Protein AF-W1WFR3-F1 (afdb_monomer)

Mean predicted aligned error: 11.89 Å

Secondary structure (DSSP, 8-state):
--TTSSS-HHHHHHHHHHHHHHHHHTHHHHHHHHHHHHHHHHHHHHHHHHHHHHHHHH-TTS-HHHHHHHHHHHHHHHHHHHHHHHSTTS----HHHHHHHHHHHHHHHHTHHHHHHHHHHHHHHHHTTSS--STTTHHHHHHHHSTT--HHHHHHHHHHHHHHHHHHHHH--

pLDDT: mean 76.84, std 12.78, range [39.81, 95.0]

Organism: NCBI:txid1403943

Solvent-accessible surface area (backbone atoms only — not comparable to full-atom values): 9449 Å² total; per-residue (Å²): 136,76,87,79,53,100,64,66,61,65,62,56,50,51,64,59,43,54,61,53,50,51,55,57,27,44,46,40,47,53,49,30,32,72,75,64,31,66,73,56,21,51,55,46,49,52,52,35,52,50,49,37,53,49,34,58,74,76,37,72,81,54,61,47,48,25,52,28,26,30,50,25,34,53,45,38,53,51,51,51,53,52,51,49,68,73,44,60,88,81,49,94,68,57,71,70,64,56,48,61,53,48,57,51,49,50,52,49,61,74,43,38,70,60,52,51,50,50,51,52,50,50,52,52,41,33,73,70,68,77,40,53,72,50,93,80,20,28,65,38,40,48,59,34,70,40,95,86,59,53,76,68,58,24,53,53,30,47,52,40,27,51,50,32,50,49,36,37,52,65,43,75,111

Foldseek 3Di:
DPVPDPDPPVVVVLVVLVVVLQVVLCVLLVVCCVPVNDPLSVVLVVVLVVQLVCCVPPPVLAQSSLVSLLSSLVSSVVCVVVVCVVCVVVDPPDPPVVVVVCVVVVVCVVCVVVVVVVVVVLVVCVVVVNDQHDSRRNVLQCVLPDPPDDPVSSVSSVVNSVVSVVSNVNSVD

Sequence (173 aa):
LLTALPVDVLGSLGELSSPVVSAFALFPLVAIFYQFGWKQSLVAAVVVLMTRVVVVRYFPHLNPESIEIFIGMVMLLGIAITHDLRHRDENDIDASGLSVFEERTSRIIKNLPYIAIVGALIAAVASMKIFAGSEVSIFTLEKAYSAGVTPEQSQTLINQAALAEFMRGLGFV

Structure (mmCIF, N/CA/C/O backbone):
data_AF-W1WFR3-F1
#
_entry.id   AF-W1WFR3-F1
#
loop_
_atom_site.group_PDB
_atom_site.id
_atom_site.type_symbol
_atom_site.label_atom_id
_atom_site.label_alt_id
_atom_site.label_comp_id
_atom_site.label_asym_id
_atom_site.label_entity_id
_atom_site.label_seq_id
_atom_site.pdbx_PDB_ins_code
_atom_site.Cartn_x
_atom_site.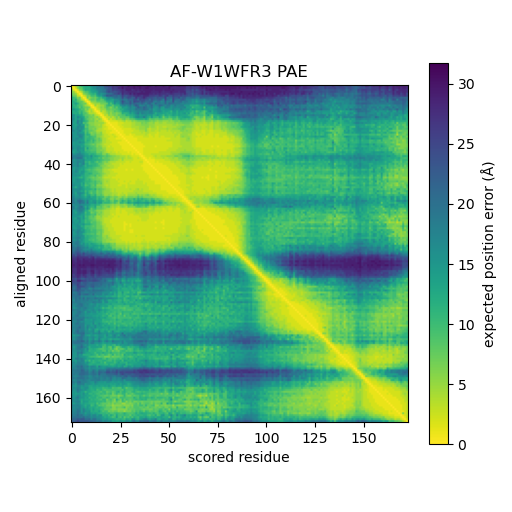Cartn_y
_atom_site.Cartn_z
_atom_site.occupancy
_atom_site.B_iso_or_equiv
_atom_site.auth_seq_id
_atom_site.auth_comp_id
_atom_site.auth_asym_id
_atom_site.auth_atom_id
_atom_site.pdbx_PDB_model_num
ATOM 1 N N . LEU A 1 1 ? -21.788 12.115 19.179 1.00 44.97 1 LEU A N 1
ATOM 2 C CA . LEU A 1 1 ? -22.328 13.488 19.354 1.00 44.97 1 LEU A CA 1
ATOM 3 C C . LEU A 1 1 ? -22.464 14.276 18.040 1.00 44.97 1 LEU A C 1
ATOM 5 O O . LEU A 1 1 ? -23.105 15.312 18.073 1.00 44.97 1 LEU A O 1
ATOM 9 N N . LEU A 1 2 ? -21.954 13.790 16.892 1.00 39.81 2 LEU A N 1
ATOM 10 C CA . LEU A 1 2 ? -22.096 14.460 15.581 1.00 39.81 2 LEU A CA 1
ATOM 11 C C . LEU A 1 2 ? -23.092 13.788 14.611 1.00 39.81 2 LEU A C 1
ATOM 13 O O . LEU A 1 2 ? -23.371 14.335 13.556 1.00 39.81 2 LEU A O 1
ATOM 17 N N . THR A 1 3 ? -23.693 12.658 14.987 1.00 49.56 3 THR A N 1
ATOM 18 C CA . THR A 1 3 ? -24.740 11.948 14.223 1.00 49.56 3 THR A CA 1
ATOM 19 C C . THR A 1 3 ? -26.149 12.541 14.385 1.00 49.56 3 THR A C 1
ATOM 21 O O . THR A 1 3 ? -27.110 11.995 13.862 1.00 49.56 3 THR A O 1
ATOM 24 N N . ALA A 1 4 ? -26.295 13.638 15.138 1.00 53.25 4 ALA A N 1
ATOM 25 C CA . ALA A 1 4 ? -27.586 14.264 15.447 1.00 53.25 4 ALA A CA 1
ATOM 26 C C . ALA A 1 4 ? -27.902 15.502 14.582 1.00 53.25 4 ALA A C 1
ATOM 28 O O . ALA A 1 4 ? -28.876 16.203 14.849 1.00 53.25 4 ALA A O 1
ATOM 29 N N . LEU A 1 5 ? -27.078 15.803 13.572 1.00 54.59 5 LEU A N 1
ATOM 30 C CA . LEU A 1 5 ? -27.358 16.884 12.627 1.00 54.59 5 LEU A CA 1
ATOM 31 C C . LEU A 1 5 ? -28.317 16.387 11.525 1.00 54.59 5 LEU A C 1
ATOM 33 O O . LEU A 1 5 ? -28.121 15.290 11.013 1.00 54.59 5 LEU A O 1
ATOM 37 N N . PRO A 1 6 ? -29.330 17.184 11.126 1.00 60.50 6 PRO A N 1
ATOM 38 C CA . PRO A 1 6 ? -30.368 16.791 10.161 1.00 60.50 6 PRO A CA 1
ATOM 39 C C . PRO A 1 6 ? -29.861 16.574 8.722 1.00 60.50 6 PRO A C 1
ATOM 41 O O . PRO A 1 6 ? -30.640 16.199 7.850 1.00 60.50 6 PRO A O 1
ATOM 44 N N . VAL A 1 7 ? -28.571 16.808 8.468 1.00 58.69 7 VAL A N 1
ATOM 45 C CA . VAL A 1 7 ? -27.881 16.510 7.211 1.00 58.69 7 VAL A CA 1
ATOM 46 C C . VAL A 1 7 ? -26.712 15.588 7.544 1.00 58.69 7 VAL A C 1
ATOM 48 O O . VAL A 1 7 ? -25.809 15.977 8.286 1.00 58.69 7 VAL A O 1
ATOM 51 N N . ASP A 1 8 ? -26.735 14.371 7.000 1.00 59.38 8 ASP A N 1
ATOM 52 C CA . ASP A 1 8 ? -25.695 13.359 7.192 1.00 59.38 8 ASP A CA 1
ATOM 53 C C . ASP A 1 8 ? -24.475 13.648 6.301 1.00 59.38 8 ASP A C 1
ATOM 55 O O . ASP A 1 8 ? -24.250 13.057 5.240 1.00 59.38 8 ASP A O 1
ATOM 59 N N . VAL A 1 9 ? -23.696 14.645 6.720 1.00 62.97 9 VAL A N 1
ATOM 60 C CA . VAL A 1 9 ? -22.455 15.039 6.040 1.00 62.97 9 VAL A CA 1
ATOM 61 C C . VAL A 1 9 ? -21.396 13.937 6.169 1.00 62.97 9 VAL A C 1
ATOM 63 O O . VAL A 1 9 ? -20.559 13.793 5.284 1.00 62.97 9 VAL A O 1
ATOM 66 N N . LEU A 1 10 ? -21.444 13.130 7.236 1.00 59.38 10 LEU A N 1
ATOM 67 C CA . LEU A 1 10 ? -20.472 12.066 7.501 1.00 59.38 10 LEU A CA 1
ATOM 68 C C . LEU A 1 10 ? -20.690 10.851 6.591 1.00 59.38 10 LEU A C 1
ATOM 70 O O . LEU A 1 10 ? -19.719 10.376 6.006 1.00 59.38 10 LEU A O 1
ATOM 74 N N . GLY A 1 11 ? -21.936 10.412 6.384 1.00 64.06 11 GLY A N 1
ATOM 75 C CA . GLY A 1 11 ? -22.258 9.363 5.410 1.00 64.06 11 GLY A CA 1
ATOM 76 C C . GLY A 1 11 ? -21.899 9.771 3.976 1.00 64.06 11 GLY A C 1
ATOM 77 O O . GLY A 1 11 ? -21.245 9.020 3.255 1.00 64.06 11 GLY A O 1
ATOM 78 N N . SER A 1 12 ? -22.218 11.015 3.603 1.00 65.25 12 SER A N 1
ATOM 79 C CA . SER A 1 12 ? -21.903 11.578 2.278 1.00 65.25 12 SER A CA 1
ATOM 80 C C . SER A 1 12 ? -20.389 11.712 2.032 1.00 65.25 12 SER A C 1
ATOM 82 O O . SER A 1 12 ? -19.899 11.435 0.939 1.00 65.25 12 SER A O 1
ATOM 84 N N . LEU A 1 13 ? -19.616 12.111 3.051 1.00 61.31 13 LEU A N 1
ATOM 85 C CA . LEU A 1 13 ? -18.147 12.133 2.994 1.00 61.31 13 LEU A CA 1
ATOM 86 C C . LEU A 1 13 ? -17.550 10.718 2.959 1.00 61.31 13 LEU A C 1
ATOM 88 O O . LEU A 1 13 ? -16.529 10.504 2.305 1.00 61.31 13 LEU A O 1
ATOM 92 N N . GLY A 1 14 ? -18.193 9.754 3.620 1.00 61.28 14 GLY A N 1
ATOM 93 C CA . GLY A 1 14 ? -17.816 8.346 3.562 1.00 61.28 14 GLY A CA 1
ATOM 94 C C . GLY A 1 14 ? -17.921 7.770 2.153 1.00 61.28 14 GLY A C 1
ATOM 95 O O . GLY A 1 14 ? -16.966 7.164 1.669 1.00 61.28 14 GLY A O 1
ATOM 96 N N . GLU A 1 15 ? -19.011 8.044 1.439 1.00 67.31 15 GLU A N 1
ATOM 97 C CA . GLU A 1 15 ? -19.168 7.615 0.042 1.00 67.31 15 GLU A CA 1
ATOM 98 C C . GLU A 1 15 ? -18.152 8.277 -0.901 1.00 67.31 15 GLU A C 1
ATOM 100 O O . GLU A 1 15 ? -17.619 7.616 -1.794 1.00 67.31 15 GLU A O 1
ATOM 105 N N . LEU A 1 16 ? -17.812 9.551 -0.677 1.00 66.69 16 LEU A N 1
ATOM 106 C CA . LEU A 1 16 ? -16.799 10.258 -1.473 1.00 66.69 16 LEU A CA 1
ATOM 107 C C . LEU A 1 16 ? -15.369 9.762 -1.228 1.00 66.69 16 LEU A C 1
ATOM 109 O O . LEU A 1 16 ? -14.516 9.890 -2.106 1.00 66.69 16 LEU A O 1
ATOM 113 N N . SER A 1 17 ? -15.085 9.195 -0.060 1.00 61.28 17 SER A N 1
ATOM 114 C CA . SER A 1 17 ? -13.747 8.700 0.267 1.00 61.28 17 SER A CA 1
ATOM 115 C C . SER A 1 17 ? -13.372 7.420 -0.495 1.00 61.28 17 SER A C 1
ATOM 117 O O . SER A 1 17 ? -1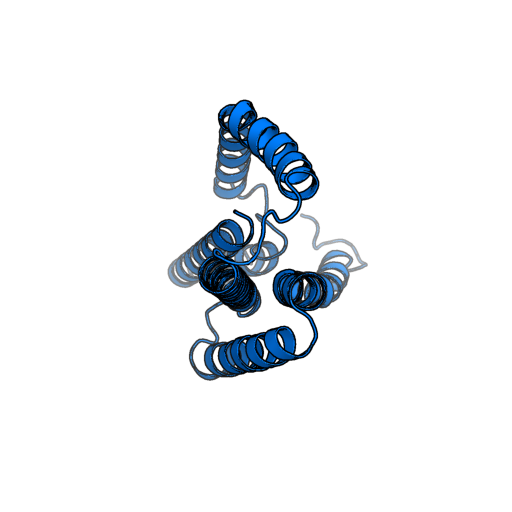2.208 7.235 -0.844 1.00 61.28 17 SER A O 1
ATOM 119 N N . SER A 1 18 ? -14.341 6.552 -0.810 1.00 73.06 18 SER A N 1
ATOM 120 C CA . SER A 1 18 ? -14.082 5.244 -1.429 1.00 73.06 18 SER A CA 1
ATOM 121 C C . SER A 1 18 ? -13.438 5.357 -2.826 1.00 73.06 18 SER A C 1
ATOM 123 O O . SER A 1 18 ? -12.439 4.668 -3.079 1.00 73.06 18 SER A O 1
ATOM 125 N N . PRO A 1 19 ? -13.889 6.273 -3.713 1.00 79.00 19 PRO A N 1
ATOM 126 C CA . PRO A 1 19 ? -13.184 6.586 -4.955 1.00 79.00 19 PRO A CA 1
ATOM 127 C C . PRO A 1 19 ? -11.765 7.119 -4.737 1.00 79.00 19 PRO A C 1
ATOM 129 O O . PRO A 1 19 ? -10.856 6.756 -5.483 1.00 79.00 19 PRO A O 1
ATOM 132 N N . VAL A 1 20 ? -11.558 7.961 -3.720 1.00 79.19 20 VAL A N 1
ATOM 133 C CA . VAL A 1 20 ? -10.250 8.571 -3.430 1.00 79.19 20 VAL A CA 1
ATOM 134 C C . VAL A 1 20 ? -9.247 7.510 -2.974 1.00 79.19 20 VAL A C 1
ATOM 136 O O . VAL A 1 20 ? -8.136 7.454 -3.500 1.00 79.19 20 VAL A O 1
ATOM 139 N N . VAL A 1 21 ? -9.647 6.618 -2.064 1.00 75.81 21 VAL A N 1
ATOM 140 C CA . VAL A 1 21 ? -8.803 5.510 -1.584 1.00 75.81 21 VAL A CA 1
ATOM 141 C C . VAL A 1 21 ? -8.492 4.527 -2.719 1.00 75.81 21 VAL A C 1
ATOM 143 O O . VAL A 1 21 ? -7.353 4.089 -2.869 1.00 75.81 21 VAL A O 1
ATOM 146 N N . SER A 1 22 ? -9.470 4.244 -3.583 1.00 80.25 22 SER A N 1
ATOM 147 C CA . SER A 1 22 ? -9.256 3.406 -4.770 1.00 80.25 22 SER A CA 1
ATOM 148 C C . SER A 1 22 ? -8.279 4.040 -5.765 1.00 80.25 22 SER A C 1
ATOM 150 O O . SER A 1 22 ? -7.424 3.351 -6.316 1.00 80.25 22 SER A O 1
ATOM 152 N N . ALA A 1 23 ? -8.368 5.354 -5.994 1.00 81.75 23 ALA A N 1
ATOM 153 C CA . ALA A 1 23 ? -7.434 6.071 -6.861 1.00 81.75 23 ALA A CA 1
ATOM 154 C C . ALA A 1 23 ? -6.007 6.047 -6.297 1.00 81.75 23 ALA A C 1
ATOM 156 O O . ALA A 1 23 ? -5.043 5.878 -7.045 1.00 81.75 23 ALA A O 1
ATOM 157 N N . PHE A 1 24 ? -5.873 6.158 -4.976 1.00 82.69 24 PHE A N 1
ATOM 158 C CA . PHE A 1 24 ? -4.591 6.051 -4.292 1.00 82.69 24 PHE A CA 1
ATOM 159 C C . PHE A 1 24 ? -3.965 4.659 -4.447 1.00 82.69 24 PHE A C 1
ATOM 161 O O . PHE A 1 24 ? -2.760 4.551 -4.670 1.00 82.69 24 PHE A O 1
ATOM 168 N N . ALA A 1 25 ? -4.779 3.599 -4.444 1.00 85.25 25 ALA A N 1
ATOM 169 C CA . ALA A 1 25 ? -4.300 2.237 -4.669 1.00 85.25 25 ALA A CA 1
ATOM 170 C C . ALA A 1 25 ? -3.685 1.997 -6.057 1.00 85.25 25 ALA A C 1
ATOM 172 O O . ALA A 1 25 ? -2.827 1.131 -6.223 1.00 85.25 25 ALA A O 1
ATOM 173 N N . LEU A 1 26 ? -4.054 2.815 -7.044 1.00 87.19 26 LEU A N 1
ATOM 174 C CA . LEU A 1 26 ? -3.507 2.762 -8.400 1.00 87.19 26 LEU A CA 1
ATOM 175 C C . LEU A 1 26 ? -2.197 3.550 -8.558 1.00 87.19 26 LEU A C 1
ATOM 177 O O . LEU A 1 26 ? -1.573 3.483 -9.618 1.00 87.19 26 LEU A O 1
ATOM 181 N N . PHE A 1 27 ? -1.750 4.284 -7.536 1.00 89.06 27 PHE A N 1
ATOM 182 C CA . PHE A 1 27 ? -0.560 5.132 -7.625 1.00 89.06 27 PHE A CA 1
ATOM 183 C C . PHE A 1 27 ? 0.715 4.380 -8.063 1.00 89.06 27 PHE A C 1
ATOM 185 O O . PHE A 1 27 ? 1.382 4.855 -8.989 1.00 89.06 27 PHE A O 1
ATOM 192 N N . PRO A 1 28 ? 1.039 3.183 -7.524 1.00 88.62 28 PRO A N 1
ATOM 193 C CA . PRO A 1 28 ? 2.214 2.428 -7.969 1.00 88.62 28 PRO A CA 1
ATOM 194 C C . PRO A 1 28 ? 2.134 2.032 -9.449 1.00 88.62 28 PRO A C 1
ATOM 196 O O . PRO A 1 28 ? 3.132 2.015 -10.163 1.00 88.62 28 PRO A O 1
ATOM 199 N N . LEU A 1 29 ? 0.925 1.769 -9.940 1.00 90.12 29 LEU A N 1
ATOM 200 C CA . LEU A 1 29 ? 0.654 1.416 -11.330 1.00 90.12 29 LEU A CA 1
ATOM 201 C C . LEU A 1 29 ? 0.933 2.574 -12.293 1.00 90.12 29 LEU A C 1
ATOM 203 O O . LEU A 1 29 ? 1.539 2.373 -13.350 1.00 90.12 29 LEU A O 1
ATOM 207 N N . VAL A 1 30 ? 0.536 3.786 -11.899 1.00 89.88 30 VAL A N 1
ATOM 208 C CA . VAL A 1 30 ? 0.844 5.024 -12.628 1.00 89.88 30 VAL A CA 1
ATOM 209 C C . VAL A 1 30 ? 2.349 5.289 -12.621 1.00 89.88 30 VAL A C 1
ATOM 211 O O . VAL A 1 30 ? 2.913 5.642 -13.656 1.00 89.88 30 VAL A O 1
ATOM 214 N N . ALA A 1 31 ? 3.021 5.063 -11.490 1.00 88.88 31 ALA A N 1
ATOM 215 C CA . ALA A 1 31 ? 4.470 5.207 -11.398 1.00 88.88 31 ALA A CA 1
ATOM 216 C C . ALA A 1 31 ? 5.205 4.223 -12.326 1.00 88.88 31 ALA A C 1
ATOM 218 O O . ALA A 1 31 ? 6.082 4.648 -13.076 1.00 88.88 31 ALA A O 1
ATOM 219 N N . ILE A 1 32 ? 4.798 2.947 -12.372 1.00 89.69 32 ILE A N 1
ATOM 220 C CA . ILE A 1 32 ? 5.367 1.956 -13.304 1.00 89.69 32 ILE A CA 1
ATOM 221 C C . ILE A 1 32 ? 5.138 2.377 -14.758 1.00 89.69 32 ILE A C 1
ATOM 223 O O . ILE A 1 32 ? 6.043 2.260 -15.584 1.00 89.69 32 ILE A O 1
ATOM 227 N N . PHE A 1 33 ? 3.942 2.878 -15.079 1.00 90.38 33 PHE A N 1
ATOM 228 C CA . PHE A 1 33 ? 3.626 3.372 -16.418 1.00 90.38 33 PHE A CA 1
ATOM 229 C C . PHE A 1 33 ? 4.552 4.512 -16.844 1.00 90.38 33 PHE A C 1
ATOM 231 O O . PHE A 1 33 ? 5.077 4.489 -17.956 1.00 90.38 33 PHE A O 1
ATOM 238 N N . TYR A 1 34 ? 4.778 5.474 -15.949 1.00 86.19 34 TYR A N 1
ATOM 239 C CA . TYR A 1 34 ? 5.625 6.627 -16.221 1.00 86.19 34 TYR A CA 1
ATOM 240 C C . TYR A 1 34 ? 7.117 6.264 -16.295 1.00 86.19 34 TYR A C 1
ATOM 242 O O . TYR A 1 34 ? 7.823 6.777 -17.156 1.00 86.19 34 TYR A O 1
ATOM 250 N N . GLN A 1 35 ? 7.598 5.371 -15.422 1.00 84.38 35 GLN A N 1
ATOM 251 C CA . GLN A 1 35 ? 9.024 5.036 -15.303 1.00 84.38 35 GLN A CA 1
ATOM 252 C C . GLN A 1 35 ? 9.494 3.961 -16.294 1.00 84.38 35 GLN A C 1
ATOM 254 O O . GLN A 1 35 ? 10.603 4.050 -16.810 1.00 84.38 35 GLN A O 1
ATOM 259 N N . PHE A 1 36 ? 8.668 2.948 -16.574 1.00 84.94 36 PHE A N 1
ATOM 260 C CA . PHE A 1 36 ? 9.067 1.757 -17.346 1.00 84.94 36 PHE A CA 1
ATOM 261 C C . PHE A 1 36 ? 8.203 1.518 -18.595 1.00 84.94 36 PHE A C 1
ATOM 263 O O . PHE A 1 36 ? 8.417 0.557 -19.343 1.00 84.94 36 PHE A O 1
ATOM 270 N N . GLY A 1 37 ? 7.219 2.387 -18.840 1.00 87.56 37 GLY A N 1
ATOM 271 C CA . GLY A 1 37 ? 6.362 2.363 -20.019 1.00 87.56 37 GLY A CA 1
ATOM 272 C C . GLY A 1 37 ? 5.216 1.345 -19.973 1.00 87.56 37 GLY A C 1
ATOM 273 O O . GLY A 1 37 ? 5.004 0.593 -19.018 1.00 87.56 37 GLY A O 1
ATOM 274 N N . TRP A 1 38 ? 4.452 1.307 -21.070 1.00 88.75 38 TRP A N 1
ATOM 275 C CA . TRP A 1 38 ? 3.182 0.572 -21.170 1.00 88.75 38 TRP A CA 1
ATOM 276 C C . TRP A 1 38 ? 3.304 -0.946 -20.963 1.00 88.75 38 TRP A C 1
ATOM 278 O O . TRP A 1 38 ? 2.429 -1.552 -20.353 1.00 88.75 38 TRP A O 1
ATOM 288 N N . LYS A 1 39 ? 4.377 -1.586 -21.450 1.00 90.44 39 LYS A N 1
ATOM 289 C CA . LYS A 1 39 ? 4.507 -3.057 -21.400 1.00 90.44 39 LYS A CA 1
ATOM 290 C C . LYS A 1 39 ? 4.607 -3.579 -19.964 1.00 90.44 39 LYS A C 1
ATOM 292 O O . LYS A 1 39 ? 3.898 -4.515 -19.608 1.00 90.44 39 LYS A O 1
ATOM 297 N N . GLN A 1 40 ? 5.469 -2.962 -19.156 1.00 88.69 40 GLN A N 1
ATOM 298 C CA . GLN A 1 40 ? 5.669 -3.336 -17.753 1.00 88.69 40 GLN A CA 1
ATOM 299 C C . GLN A 1 40 ? 4.450 -2.963 -16.905 1.00 88.69 40 GLN A C 1
ATOM 301 O O . GLN A 1 40 ? 4.001 -3.753 -16.076 1.00 88.69 40 GLN A O 1
ATOM 306 N N . SER A 1 41 ? 3.854 -1.799 -17.180 1.00 90.00 41 SER A N 1
ATOM 307 C CA . SER A 1 41 ? 2.622 -1.365 -16.520 1.00 90.00 41 SER A CA 1
ATOM 308 C C . SER A 1 41 ? 1.450 -2.306 -16.788 1.00 90.00 41 SER A C 1
ATOM 310 O O . SER A 1 41 ? 0.735 -2.643 -15.854 1.00 90.00 41 SER A O 1
ATOM 312 N N . LEU A 1 42 ? 1.286 -2.813 -18.014 1.00 94.44 42 LEU A N 1
ATOM 313 C CA . LEU A 1 42 ? 0.218 -3.764 -18.331 1.00 94.44 42 LEU A CA 1
ATOM 314 C C . LEU A 1 42 ? 0.356 -5.067 -17.533 1.00 94.44 42 LEU A C 1
ATOM 316 O O . LEU A 1 42 ? -0.633 -5.573 -17.009 1.00 94.44 42 LEU A O 1
ATOM 320 N N . VAL A 1 43 ? 1.577 -5.596 -17.404 1.00 93.44 43 VAL A N 1
ATOM 321 C CA . VAL A 1 43 ? 1.837 -6.794 -16.589 1.00 93.44 43 VAL A CA 1
ATOM 322 C C . VAL A 1 43 ? 1.528 -6.515 -15.120 1.00 93.44 43 VAL A C 1
ATOM 324 O O . VAL A 1 43 ? 0.799 -7.285 -14.495 1.00 93.44 43 VAL A O 1
ATOM 327 N N . ALA A 1 44 ? 2.013 -5.394 -14.581 1.00 93.38 44 ALA A N 1
ATOM 328 C CA . ALA A 1 44 ? 1.701 -4.978 -13.218 1.00 93.38 44 ALA A CA 1
ATOM 329 C C . ALA A 1 44 ? 0.191 -4.794 -13.004 1.00 93.38 44 ALA A C 1
ATOM 331 O O . ALA A 1 44 ? -0.334 -5.228 -11.985 1.00 93.38 44 ALA A O 1
ATOM 332 N N . ALA A 1 45 ? -0.523 -4.237 -13.984 1.00 93.25 45 ALA A N 1
ATOM 333 C CA . ALA A 1 45 ? -1.960 -3.996 -13.912 1.00 93.25 45 ALA A CA 1
ATOM 334 C C . ALA A 1 45 ? -2.726 -5.309 -13.826 1.00 93.25 45 ALA A C 1
ATOM 336 O O . ALA A 1 45 ? -3.594 -5.461 -12.974 1.00 93.25 45 ALA A O 1
ATOM 337 N N . VAL A 1 46 ? -2.368 -6.281 -14.667 1.00 95.00 46 VAL A N 1
ATOM 338 C CA . VAL A 1 46 ? -2.972 -7.615 -14.630 1.00 95.00 46 VAL A CA 1
ATOM 339 C C . VAL A 1 46 ? -2.724 -8.276 -13.278 1.00 95.00 46 VAL A C 1
ATOM 341 O O . VAL A 1 46 ? -3.665 -8.799 -12.691 1.00 95.00 46 VAL A O 1
ATOM 344 N N . VAL A 1 47 ? -1.498 -8.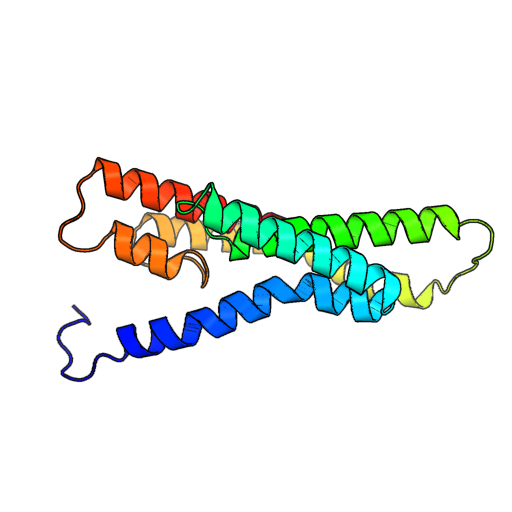224 -12.750 1.00 94.75 47 VAL A N 1
ATOM 345 C CA . VAL A 1 47 ? -1.179 -8.818 -11.442 1.00 94.75 47 VAL A CA 1
ATOM 346 C C . VAL A 1 47 ? -1.976 -8.148 -10.321 1.00 94.75 47 VAL A C 1
ATOM 348 O O . VAL A 1 47 ? -2.654 -8.844 -9.571 1.00 94.75 47 VAL A O 1
ATOM 351 N N . VAL A 1 48 ? -1.965 -6.815 -10.240 1.00 93.00 48 VAL A N 1
ATOM 352 C CA . VAL A 1 48 ? -2.683 -6.050 -9.205 1.00 93.00 48 VAL A CA 1
ATOM 353 C C . VAL A 1 48 ? -4.195 -6.289 -9.281 1.00 93.00 48 VAL A C 1
ATOM 355 O O . VAL A 1 48 ? -4.827 -6.555 -8.260 1.00 93.00 48 VAL A O 1
ATOM 358 N N . LEU A 1 49 ? -4.784 -6.279 -10.481 1.00 92.19 49 LEU A N 1
ATOM 359 C CA . LEU A 1 49 ? -6.214 -6.548 -10.665 1.00 92.19 49 LEU A CA 1
ATOM 360 C C . LEU A 1 49 ? -6.578 -7.998 -10.325 1.00 92.19 49 LEU A C 1
ATOM 362 O O . LEU A 1 49 ? -7.617 -8.242 -9.713 1.00 92.19 49 LEU A O 1
ATOM 366 N N . MET A 1 50 ? -5.730 -8.968 -10.670 1.00 92.94 50 MET A N 1
ATOM 367 C CA . MET A 1 50 ? -5.948 -10.367 -10.291 1.00 92.94 50 MET A CA 1
ATOM 368 C C . MET A 1 50 ? -5.860 -10.548 -8.776 1.00 92.94 50 MET A C 1
ATOM 370 O O . MET A 1 50 ? -6.711 -11.223 -8.195 1.00 92.94 50 MET A O 1
ATOM 374 N N . THR A 1 51 ? -4.902 -9.895 -8.115 1.00 90.75 51 THR A N 1
ATOM 375 C CA . THR A 1 51 ? -4.834 -9.852 -6.651 1.00 90.75 51 THR A CA 1
ATOM 376 C C . THR A 1 51 ? -6.114 -9.270 -6.065 1.00 90.75 51 THR A C 1
ATOM 378 O O . THR A 1 51 ? -6.683 -9.889 -5.168 1.00 90.75 51 THR A O 1
ATOM 381 N N . ARG A 1 52 ? -6.620 -8.144 -6.588 1.00 89.62 52 ARG A N 1
ATOM 382 C CA . ARG A 1 52 ? -7.890 -7.551 -6.140 1.00 89.62 52 ARG A CA 1
ATOM 383 C C . ARG A 1 52 ? -9.036 -8.554 -6.210 1.00 89.62 52 ARG A C 1
ATOM 385 O O . ARG A 1 52 ? -9.754 -8.734 -5.230 1.00 89.62 52 ARG A O 1
ATOM 392 N N . VAL A 1 53 ? -9.192 -9.237 -7.346 1.00 90.19 53 VAL A N 1
ATOM 393 C CA . VAL A 1 53 ? -10.252 -10.240 -7.534 1.00 90.19 53 VAL A CA 1
ATOM 394 C C . VAL A 1 53 ? -10.122 -11.372 -6.513 1.00 90.19 53 VAL A C 1
ATOM 396 O O . VAL A 1 53 ? -11.118 -11.759 -5.904 1.00 90.19 53 VAL A O 1
ATOM 399 N N . VAL A 1 54 ? -8.908 -11.879 -6.279 1.00 90.31 54 VAL A N 1
ATOM 400 C CA . VAL A 1 54 ? -8.658 -12.945 -5.297 1.00 90.31 54 VAL A CA 1
ATOM 401 C C . VAL A 1 54 ? -8.975 -12.478 -3.876 1.00 90.31 54 VAL A C 1
ATOM 403 O O . VAL A 1 54 ? -9.667 -13.187 -3.146 1.00 90.31 54 VAL A O 1
ATOM 406 N N . VAL A 1 55 ? -8.525 -11.286 -3.486 1.00 87.50 55 VAL A N 1
ATOM 407 C CA . VAL A 1 55 ? -8.764 -10.734 -2.145 1.00 87.50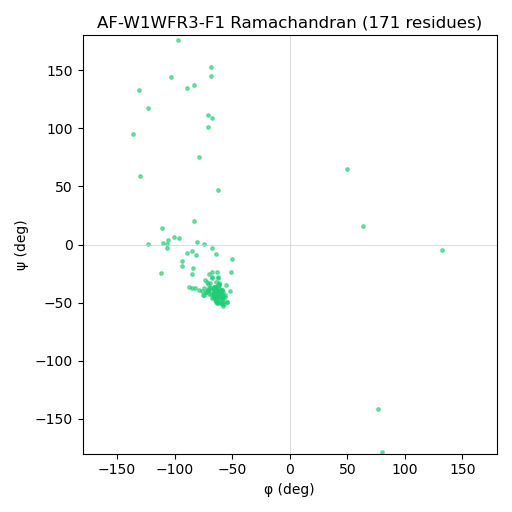 55 VAL A CA 1
ATOM 408 C C . VAL A 1 55 ? -10.254 -10.527 -1.908 1.00 87.50 55 VAL A C 1
ATOM 410 O O . VAL A 1 55 ? -10.784 -11.048 -0.934 1.00 87.50 55 VAL A O 1
ATOM 413 N N . VAL A 1 56 ? -10.961 -9.868 -2.826 1.00 87.19 56 VAL A N 1
ATOM 414 C CA . VAL A 1 56 ? -12.408 -9.635 -2.686 1.00 87.19 56 VAL A CA 1
ATOM 415 C C . VAL A 1 56 ? -13.186 -10.956 -2.642 1.00 87.19 56 VAL A C 1
ATOM 417 O O . VAL A 1 56 ? -14.179 -11.069 -1.923 1.00 87.19 56 VAL A O 1
ATOM 420 N N . ARG A 1 57 ? -12.743 -11.983 -3.382 1.00 85.75 57 ARG A N 1
ATOM 421 C CA . ARG A 1 57 ? -13.459 -13.263 -3.498 1.00 85.75 57 ARG A CA 1
ATOM 422 C C . ARG A 1 57 ? -13.218 -14.234 -2.342 1.00 85.75 57 ARG A C 1
ATOM 424 O O . ARG A 1 57 ? -14.144 -14.977 -2.002 1.00 85.75 57 ARG A O 1
ATOM 431 N N . TYR A 1 58 ? -11.997 -14.282 -1.811 1.00 82.88 58 TYR A N 1
ATOM 432 C CA . TYR A 1 58 ? -11.564 -15.266 -0.808 1.00 82.88 58 TYR A CA 1
ATOM 433 C C . TYR A 1 58 ? -11.299 -14.654 0.569 1.00 82.88 58 TYR A C 1
ATOM 435 O O . TYR A 1 58 ? -11.415 -15.353 1.573 1.00 82.88 58 TYR A O 1
ATOM 443 N N . PHE A 1 59 ? -10.993 -13.358 0.633 1.00 82.44 59 PHE A N 1
ATOM 444 C CA . PHE A 1 59 ? -10.661 -12.635 1.858 1.00 82.44 59 PHE A CA 1
ATOM 445 C C . PHE A 1 59 ? -11.486 -11.342 1.994 1.00 82.44 59 PHE A C 1
ATOM 447 O O . PHE A 1 59 ? -10.910 -10.264 2.136 1.00 82.44 59 PHE A O 1
ATOM 454 N N . PRO A 1 60 ? -12.833 -11.418 2.023 1.00 73.94 60 PRO A N 1
ATOM 455 C CA . PRO A 1 60 ? -13.700 -10.234 2.109 1.00 73.94 60 PRO A CA 1
ATOM 456 C C . PRO A 1 60 ? -13.535 -9.438 3.417 1.00 73.94 60 PRO A C 1
ATOM 458 O O . PRO A 1 60 ? -14.104 -8.365 3.573 1.00 73.94 60 PRO A O 1
ATOM 461 N N . HIS A 1 61 ? -12.780 -9.979 4.374 1.00 71.56 61 HIS A N 1
ATOM 462 C CA . HIS A 1 61 ? -12.458 -9.363 5.658 1.00 71.56 61 HIS A CA 1
ATOM 463 C C . HIS A 1 61 ? -11.185 -8.499 5.622 1.00 71.56 61 HIS A C 1
ATOM 465 O O . HIS A 1 61 ? -10.852 -7.870 6.621 1.00 71.56 61 HIS A O 1
ATOM 471 N N . LEU A 1 62 ? -10.437 -8.502 4.515 1.00 76.12 62 LEU A N 1
ATOM 472 C CA . LEU A 1 62 ? -9.244 -7.677 4.329 1.00 76.12 62 LEU A CA 1
ATOM 473 C C . LEU A 1 62 ? -9.581 -6.488 3.429 1.00 76.12 62 LEU A C 1
ATOM 475 O O . LEU A 1 62 ? -10.342 -6.643 2.478 1.00 76.12 62 LEU A O 1
ATOM 479 N N . ASN A 1 63 ? -8.983 -5.326 3.700 1.00 80.31 63 ASN A N 1
ATOM 480 C CA . ASN A 1 63 ? -9.135 -4.153 2.839 1.00 80.31 63 ASN A CA 1
ATOM 481 C C . ASN A 1 63 ? -8.366 -4.379 1.522 1.00 80.31 63 ASN A C 1
ATOM 483 O O . ASN A 1 63 ? -7.129 -4.455 1.558 1.00 80.31 63 ASN A O 1
ATOM 487 N N . PRO A 1 64 ? -9.055 -4.529 0.373 1.00 84.50 64 PRO A N 1
ATOM 488 C CA . PRO A 1 64 ? -8.406 -4.842 -0.897 1.00 84.50 64 PRO A CA 1
ATOM 489 C C . PRO A 1 64 ? -7.461 -3.730 -1.354 1.00 84.50 64 PRO A C 1
ATOM 491 O O . PRO A 1 64 ? -6.398 -4.026 -1.896 1.00 84.50 64 PRO A O 1
ATOM 494 N N . GLU A 1 65 ? -7.772 -2.473 -1.040 1.00 86.12 65 GLU A N 1
ATOM 495 C CA . GLU A 1 65 ? -6.982 -1.306 -1.434 1.00 86.12 65 GLU A CA 1
ATOM 496 C C . GLU A 1 65 ? -5.577 -1.335 -0.813 1.00 86.12 65 GLU A C 1
ATOM 498 O O . GLU A 1 65 ? -4.591 -1.069 -1.497 1.00 86.12 65 GLU A O 1
ATOM 503 N N . SER A 1 66 ? -5.446 -1.744 0.455 1.00 84.56 66 SER A N 1
ATOM 504 C CA . SER A 1 66 ? -4.138 -1.896 1.112 1.00 84.56 66 SER A CA 1
ATOM 505 C C . SER A 1 66 ? -3.266 -2.963 0.456 1.00 84.56 66 SER A C 1
ATOM 507 O O . SER A 1 66 ? -2.051 -2.799 0.348 1.00 84.56 66 SER A O 1
ATOM 509 N N . ILE A 1 67 ? -3.874 -4.076 0.041 1.00 88.56 67 ILE A N 1
ATOM 510 C CA . ILE A 1 67 ? -3.151 -5.184 -0.589 1.00 88.56 67 ILE A CA 1
ATOM 511 C C . ILE A 1 67 ? -2.769 -4.813 -2.025 1.00 88.56 67 ILE A C 1
ATOM 513 O O . ILE A 1 67 ? -1.665 -5.137 -2.460 1.00 88.56 67 ILE A O 1
ATOM 517 N N . GLU A 1 68 ? -3.635 -4.096 -2.742 1.00 89.88 68 GLU A N 1
ATOM 518 C CA . GLU A 1 68 ? -3.338 -3.540 -4.066 1.00 89.88 68 GLU A CA 1
ATOM 519 C C . GLU A 1 68 ? -2.137 -2.596 -4.028 1.00 89.88 68 GLU A C 1
ATOM 521 O O . GLU A 1 68 ? -1.224 -2.762 -4.837 1.00 89.88 68 GLU A O 1
ATOM 526 N N . ILE A 1 69 ? -2.093 -1.671 -3.060 1.00 89.06 69 ILE A N 1
ATOM 527 C CA . ILE A 1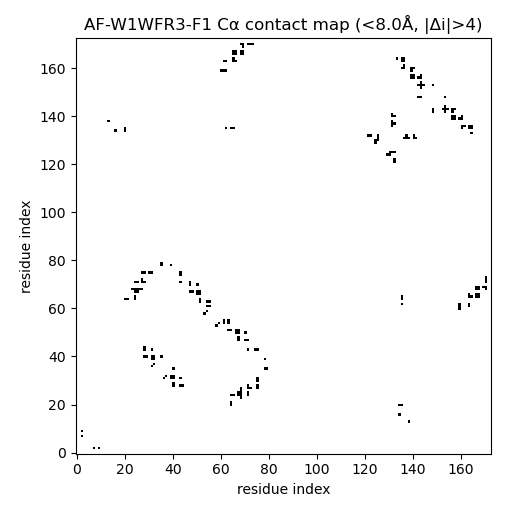 69 ? -0.949 -0.769 -2.857 1.00 89.06 69 ILE A CA 1
ATOM 528 C C . ILE A 1 69 ? 0.325 -1.579 -2.638 1.00 89.06 69 ILE A C 1
ATOM 530 O O . ILE A 1 69 ? 1.325 -1.363 -3.323 1.00 89.06 69 ILE A O 1
ATOM 534 N N . PHE A 1 70 ? 0.286 -2.538 -1.711 1.00 88.69 70 PHE A N 1
ATOM 535 C CA . PHE A 1 70 ? 1.447 -3.356 -1.383 1.00 88.69 70 PHE A CA 1
ATOM 536 C C . PHE A 1 70 ? 1.961 -4.142 -2.596 1.00 88.69 70 PHE A C 1
ATOM 538 O O . PHE A 1 70 ? 3.144 -4.071 -2.925 1.00 88.69 70 PHE A O 1
ATOM 545 N N . ILE A 1 71 ? 1.083 -4.856 -3.306 1.00 93.12 71 ILE A N 1
ATOM 546 C CA . ILE A 1 71 ? 1.468 -5.623 -4.499 1.00 93.12 71 ILE A CA 1
ATOM 547 C C . ILE A 1 71 ? 1.938 -4.702 -5.624 1.00 93.12 71 ILE A C 1
ATOM 549 O O . ILE A 1 71 ? 2.929 -5.012 -6.284 1.00 93.12 71 ILE A O 1
ATOM 553 N N . GLY A 1 72 ? 1.283 -3.558 -5.823 1.00 90.75 72 GLY A N 1
ATOM 554 C CA . GLY A 1 72 ? 1.702 -2.551 -6.791 1.00 90.75 72 GLY A CA 1
ATOM 555 C C . GLY A 1 72 ? 3.120 -2.047 -6.520 1.00 90.75 72 GLY A C 1
ATOM 556 O O . GLY A 1 72 ? 3.915 -1.925 -7.449 1.00 90.75 72 GLY A O 1
ATOM 557 N N . MET A 1 73 ? 3.468 -1.828 -5.254 1.00 90.75 73 MET A N 1
ATOM 558 C CA . MET A 1 73 ? 4.804 -1.390 -4.846 1.00 90.75 73 MET A CA 1
ATOM 559 C C . MET A 1 73 ? 5.858 -2.483 -4.959 1.00 90.75 73 MET A C 1
ATOM 561 O O . MET A 1 73 ? 6.950 -2.221 -5.458 1.00 90.75 73 MET A O 1
ATOM 565 N N . VAL A 1 74 ? 5.531 -3.723 -4.587 1.00 92.50 74 VAL A N 1
ATOM 566 C CA . VAL A 1 74 ? 6.417 -4.877 -4.812 1.00 92.50 74 VAL A CA 1
ATOM 567 C C . VAL A 1 74 ? 6.698 -5.054 -6.306 1.00 92.50 74 VAL A C 1
ATOM 569 O O . VAL A 1 74 ? 7.844 -5.283 -6.690 1.00 92.50 74 VAL A O 1
ATOM 572 N N . MET A 1 75 ? 5.681 -4.900 -7.159 1.00 92.56 75 MET A N 1
ATOM 573 C CA . MET A 1 75 ? 5.844 -4.938 -8.613 1.00 92.56 75 MET A CA 1
ATOM 574 C C . MET A 1 75 ? 6.722 -3.793 -9.115 1.00 92.56 75 MET A C 1
ATOM 576 O O . MET A 1 75 ? 7.622 -4.039 -9.913 1.00 92.56 75 MET A O 1
ATOM 580 N N . LEU A 1 76 ? 6.502 -2.566 -8.636 1.00 90.38 76 LEU A N 1
ATOM 581 C CA . LEU A 1 76 ? 7.321 -1.410 -8.997 1.00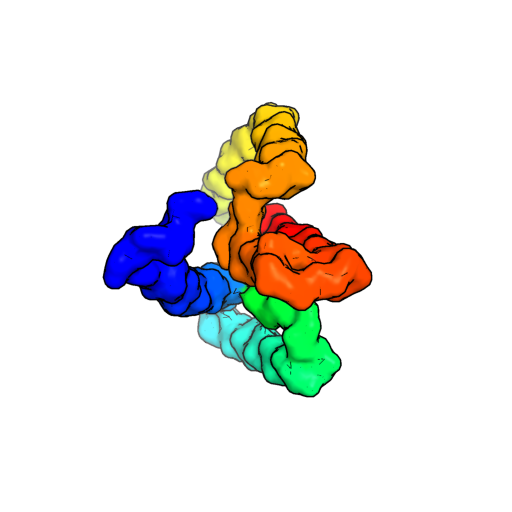 90.38 76 LEU A CA 1
ATOM 582 C C . LEU A 1 76 ? 8.785 -1.660 -8.651 1.00 90.38 76 LEU A C 1
ATOM 584 O O . LEU A 1 76 ? 9.641 -1.562 -9.528 1.00 90.38 76 LEU A O 1
ATOM 588 N N . LEU A 1 77 ? 9.062 -2.043 -7.405 1.00 88.06 77 LEU A N 1
ATOM 589 C CA . LEU A 1 77 ? 10.417 -2.294 -6.930 1.00 88.06 77 LEU A CA 1
ATOM 590 C C . LEU A 1 77 ? 11.065 -3.465 -7.681 1.00 88.06 77 LEU A C 1
ATOM 592 O O . LEU A 1 77 ? 12.215 -3.371 -8.099 1.00 88.06 77 LEU A O 1
ATOM 596 N N . GLY A 1 78 ? 10.322 -4.550 -7.914 1.00 90.06 78 GLY A N 1
ATOM 597 C CA . GLY A 1 78 ? 10.803 -5.706 -8.668 1.00 90.06 78 GLY A CA 1
ATOM 598 C C . GLY A 1 78 ? 11.148 -5.367 -10.119 1.00 90.06 78 GLY A C 1
ATOM 599 O O . GLY A 1 78 ? 12.204 -5.774 -10.611 1.00 90.06 78 GLY A O 1
ATOM 600 N N . ILE A 1 79 ? 10.300 -4.588 -10.797 1.00 89.19 79 ILE A N 1
ATOM 601 C CA . ILE A 1 79 ? 10.550 -4.108 -12.163 1.00 89.19 79 ILE A CA 1
ATOM 602 C C . ILE A 1 79 ? 11.747 -3.155 -12.173 1.00 89.19 79 ILE A C 1
ATOM 604 O O . ILE A 1 79 ? 12.622 -3.319 -13.020 1.00 89.19 79 ILE A O 1
ATOM 608 N N . ALA A 1 80 ? 11.830 -2.228 -11.216 1.00 86.06 80 ALA A N 1
ATOM 609 C CA . ALA A 1 80 ? 12.938 -1.286 -11.085 1.00 86.06 80 ALA A CA 1
ATOM 610 C C . ALA A 1 80 ? 14.283 -2.002 -10.905 1.00 86.06 80 ALA A C 1
ATOM 612 O O . ALA A 1 80 ? 15.207 -1.763 -11.677 1.00 86.06 80 ALA A O 1
ATOM 613 N N . ILE A 1 81 ? 14.370 -2.945 -9.960 1.00 86.94 81 ILE A N 1
ATOM 614 C CA . ILE A 1 81 ? 15.586 -3.733 -9.700 1.00 86.94 81 ILE A CA 1
ATOM 615 C C . ILE A 1 81 ? 15.957 -4.579 -10.920 1.00 86.94 81 ILE A C 1
ATOM 617 O O . ILE A 1 81 ? 17.119 -4.632 -11.315 1.00 86.94 81 ILE A O 1
ATOM 621 N N . THR A 1 82 ? 14.982 -5.246 -11.543 1.00 86.94 82 THR A N 1
ATOM 622 C CA . THR A 1 82 ? 15.247 -6.088 -12.720 1.00 86.94 82 THR A CA 1
ATOM 623 C C . THR A 1 82 ? 15.724 -5.247 -13.902 1.00 86.94 82 THR A C 1
ATOM 625 O O . THR A 1 82 ? 16.605 -5.675 -14.647 1.00 86.94 82 THR A O 1
ATOM 628 N N . HIS A 1 83 ? 15.150 -4.058 -14.087 1.00 82.88 83 HIS A N 1
ATOM 629 C CA . HIS A 1 83 ? 15.551 -3.127 -15.132 1.00 82.88 83 HIS A CA 1
ATOM 630 C C . HIS A 1 83 ? 16.968 -2.594 -14.895 1.00 82.88 83 HIS A C 1
ATOM 632 O O . HIS A 1 83 ? 17.764 -2.601 -15.830 1.00 82.88 83 HIS A O 1
ATOM 638 N N . ASP A 1 84 ? 17.286 -2.200 -13.661 1.00 80.75 84 ASP A N 1
ATOM 639 C CA . ASP A 1 84 ? 18.604 -1.707 -13.251 1.00 80.75 84 ASP A CA 1
ATOM 640 C C . ASP A 1 84 ? 19.696 -2.773 -13.435 1.00 80.75 84 ASP A C 1
ATOM 642 O O . ASP A 1 84 ? 20.682 -2.550 -14.131 1.00 80.75 84 ASP A O 1
ATOM 646 N N . LEU A 1 85 ? 19.473 -3.996 -12.939 1.00 80.38 85 LEU A N 1
ATOM 647 C CA . LEU A 1 85 ? 20.431 -5.104 -13.063 1.00 80.38 85 LEU A CA 1
ATOM 648 C C . LEU A 1 85 ? 20.713 -5.509 -14.513 1.00 80.38 85 LEU A C 1
ATOM 650 O O . LEU A 1 85 ? 21.827 -5.918 -14.832 1.00 80.38 85 LEU A O 1
ATOM 654 N N . ARG A 1 86 ? 19.704 -5.436 -15.387 1.00 76.25 86 ARG A N 1
ATOM 655 C CA . ARG A 1 86 ? 19.799 -5.904 -16.777 1.00 76.25 86 ARG A CA 1
ATOM 656 C C . ARG A 1 86 ? 20.410 -4.869 -17.718 1.00 76.25 86 ARG A C 1
ATOM 658 O O . ARG A 1 86 ? 20.899 -5.244 -18.776 1.00 76.25 86 ARG A O 1
ATOM 665 N N . HIS A 1 87 ? 20.399 -3.601 -17.319 1.00 67.75 87 HIS A N 1
ATOM 666 C CA . HIS A 1 87 ? 20.974 -2.489 -18.070 1.00 67.75 87 HIS A CA 1
ATOM 667 C C . HIS A 1 87 ? 22.224 -1.902 -17.395 1.00 67.75 87 HIS A C 1
ATOM 669 O O . HIS A 1 87 ? 22.675 -0.826 -17.778 1.00 67.75 87 HIS A O 1
ATOM 675 N N . ARG A 1 88 ? 22.790 -2.618 -16.415 1.00 63.00 88 ARG A N 1
ATOM 676 C CA . ARG A 1 88 ? 23.932 -2.193 -15.596 1.00 63.00 88 ARG A CA 1
ATOM 677 C C . ARG A 1 88 ? 25.253 -2.068 -16.368 1.00 63.00 88 ARG A C 1
ATOM 679 O O . ARG A 1 88 ? 26.117 -1.317 -15.937 1.00 63.00 88 ARG A O 1
ATOM 686 N N . ASP A 1 89 ? 25.392 -2.769 -17.495 1.00 54.84 89 ASP A N 1
ATOM 687 C CA . ASP A 1 89 ? 26.614 -2.756 -18.321 1.00 54.84 89 ASP A CA 1
ATOM 688 C C . ASP A 1 89 ? 26.589 -1.723 -19.462 1.00 54.84 89 ASP A C 1
ATOM 690 O O . ASP A 1 89 ? 27.635 -1.424 -20.032 1.00 54.84 89 ASP A O 1
ATOM 694 N N . GLU A 1 90 ? 25.428 -1.151 -19.801 1.00 54.88 90 GLU A N 1
ATOM 695 C CA . GLU A 1 90 ? 25.291 -0.248 -20.961 1.00 54.88 90 GLU A CA 1
ATOM 696 C C . GLU A 1 90 ? 25.128 1.226 -20.568 1.00 54.88 90 GLU A C 1
ATOM 698 O O . GLU A 1 90 ? 25.015 2.098 -21.424 1.00 54.88 90 GLU A O 1
ATOM 703 N N . ASN A 1 91 ? 25.131 1.518 -19.268 1.00 47.91 91 ASN A N 1
ATOM 704 C CA . ASN A 1 91 ? 24.631 2.776 -18.756 1.00 47.91 91 ASN A CA 1
ATOM 705 C C . ASN A 1 91 ? 25.538 3.390 -17.698 1.00 47.91 91 ASN A C 1
ATOM 707 O O . ASN A 1 91 ? 25.359 3.220 -16.495 1.00 47.91 91 ASN A O 1
ATOM 711 N N . ASP A 1 92 ? 26.385 4.277 -18.198 1.00 48.53 92 ASP A N 1
ATOM 712 C CA . ASP A 1 92 ? 26.699 5.565 -17.578 1.00 48.53 92 ASP A CA 1
ATOM 713 C C . ASP A 1 92 ? 25.407 6.439 -17.518 1.00 48.53 92 ASP A C 1
ATOM 715 O O . ASP A 1 92 ? 25.379 7.586 -17.968 1.00 48.53 92 ASP A O 1
ATOM 719 N N . ILE A 1 93 ? 24.272 5.872 -17.061 1.00 49.69 93 ILE A N 1
ATOM 720 C CA . ILE A 1 93 ? 22.989 6.583 -16.947 1.00 49.69 93 ILE A CA 1
ATOM 721 C C . ILE A 1 93 ? 23.126 7.579 -15.805 1.00 49.69 93 ILE A C 1
ATOM 723 O O . ILE A 1 93 ? 23.032 7.255 -14.625 1.00 49.69 93 ILE A O 1
ATOM 727 N N . ASP A 1 94 ? 23.346 8.818 -16.219 1.00 49.19 94 ASP A N 1
ATOM 728 C CA . ASP A 1 94 ? 22.638 9.988 -15.726 1.00 49.19 94 ASP A CA 1
ATOM 729 C C . ASP A 1 94 ? 22.574 10.092 -14.192 1.00 49.19 94 ASP A C 1
ATOM 731 O O . ASP A 1 94 ? 21.513 10.092 -13.560 1.00 49.19 94 ASP A O 1
ATOM 735 N N . ALA A 1 95 ? 23.753 10.256 -13.585 1.00 50.44 95 ALA A N 1
ATOM 736 C CA . ALA A 1 95 ? 23.944 10.596 -12.172 1.00 50.44 95 ALA A CA 1
ATOM 737 C C . ALA A 1 95 ? 23.116 11.821 -11.702 1.00 50.44 95 ALA A C 1
ATOM 739 O O . ALA A 1 95 ? 22.978 12.063 -10.502 1.00 50.44 95 ALA A O 1
ATOM 740 N N . SER A 1 96 ? 22.532 12.587 -12.631 1.00 49.38 96 SER A N 1
ATOM 741 C CA . SER A 1 96 ? 21.645 13.714 -12.351 1.00 49.38 96 SER A CA 1
ATOM 742 C C . SER A 1 96 ? 20.270 13.293 -11.797 1.00 49.38 96 SER A C 1
ATOM 744 O O . SER A 1 96 ? 19.728 13.976 -10.925 1.00 49.38 96 SER A O 1
ATOM 746 N N . GLY A 1 97 ? 19.722 12.149 -12.228 1.00 48.28 97 GLY A N 1
ATOM 747 C CA . GLY A 1 97 ? 18.405 11.654 -11.805 1.00 48.28 97 GLY A CA 1
ATOM 748 C C . GLY A 1 97 ? 18.413 10.991 -10.426 1.00 48.28 97 GLY A C 1
ATOM 749 O O . GLY A 1 97 ? 17.513 11.232 -9.619 1.00 48.28 97 GLY A O 1
ATOM 750 N N . LEU A 1 98 ? 19.464 10.220 -10.116 1.00 52.41 98 LEU A N 1
ATOM 751 C CA . LEU A 1 98 ? 19.682 9.653 -8.778 1.00 52.41 98 LEU A CA 1
ATOM 752 C C . LEU A 1 98 ? 19.854 10.755 -7.726 1.00 52.41 98 LEU A C 1
ATOM 754 O O . LEU A 1 98 ? 19.269 10.664 -6.649 1.00 52.41 98 LEU A O 1
ATOM 758 N N . SER A 1 99 ? 20.566 11.834 -8.068 1.00 56.69 99 SER A N 1
ATOM 759 C CA . SER A 1 99 ? 20.860 12.944 -7.156 1.00 56.69 99 SER A CA 1
ATOM 760 C C . SER A 1 99 ? 19.603 13.631 -6.601 1.00 56.69 99 SER A C 1
ATOM 762 O O . SER A 1 99 ? 19.551 13.945 -5.411 1.00 56.69 99 SER A O 1
ATOM 764 N N . VAL A 1 100 ? 18.556 13.824 -7.414 1.00 58.53 100 VAL A N 1
ATOM 765 C CA . VAL A 1 100 ? 17.334 14.530 -6.976 1.00 58.53 100 VAL A CA 1
ATOM 766 C C . VAL A 1 100 ? 16.519 13.702 -5.980 1.00 58.53 100 VAL A C 1
ATOM 768 O O . VAL A 1 100 ? 15.971 14.249 -5.016 1.00 58.53 100 VAL A O 1
ATOM 771 N N . PHE A 1 101 ? 16.426 12.389 -6.193 1.00 60.09 101 PHE A N 1
ATOM 772 C CA . PHE A 1 101 ? 15.736 11.500 -5.260 1.00 60.09 101 PHE A CA 1
ATOM 773 C C . PHE A 1 101 ? 16.589 11.228 -4.027 1.00 60.09 101 PHE A C 1
ATOM 775 O O . PHE A 1 101 ? 16.065 11.283 -2.922 1.00 60.09 101 PHE A O 1
ATOM 782 N N . GLU A 1 102 ? 17.897 11.044 -4.180 1.00 68.62 102 GLU A N 1
ATOM 783 C CA . GLU A 1 102 ? 18.829 10.867 -3.068 1.00 68.62 102 GLU A CA 1
ATOM 784 C C . GLU A 1 102 ? 18.848 12.086 -2.139 1.00 68.62 102 GLU A C 1
ATOM 786 O O . GLU A 1 102 ? 18.801 11.929 -0.922 1.00 68.62 102 GLU A O 1
ATOM 791 N N . GLU A 1 103 ? 18.799 13.310 -2.672 1.00 71.25 103 GLU A N 1
ATOM 792 C CA . GLU A 1 103 ? 18.734 14.522 -1.851 1.00 71.25 103 GLU A CA 1
ATOM 793 C C . GLU A 1 103 ? 17.420 14.612 -1.051 1.00 71.25 103 GLU A C 1
ATOM 795 O O . GLU A 1 103 ? 17.400 15.077 0.095 1.00 71.25 103 GLU A O 1
ATOM 800 N N . ARG A 1 104 ? 16.296 14.168 -1.625 1.00 74.50 104 ARG A N 1
ATOM 801 C CA . ARG A 1 104 ? 15.001 14.132 -0.923 1.00 74.50 104 ARG A CA 1
ATOM 802 C C . ARG A 1 104 ? 14.944 12.992 0.091 1.00 74.50 104 ARG A C 1
ATOM 804 O O . ARG A 1 104 ? 14.545 13.226 1.229 1.00 74.50 104 ARG A O 1
ATOM 811 N N . THR A 1 105 ? 15.409 11.805 -0.272 1.00 74.06 105 THR A N 1
ATOM 812 C CA . THR A 1 105 ? 15.488 10.631 0.605 1.00 74.06 105 THR A CA 1
ATOM 813 C C . THR A 1 105 ? 16.442 10.880 1.771 1.00 74.06 105 THR A C 1
ATOM 815 O O . THR A 1 105 ? 16.095 10.606 2.915 1.00 74.06 105 THR A O 1
ATOM 818 N N . SER A 1 106 ? 17.593 11.507 1.528 1.00 78.19 106 SER A N 1
ATOM 819 C CA . SER A 1 106 ? 18.550 11.908 2.567 1.00 78.19 106 SER A CA 1
ATOM 820 C C . SER A 1 106 ? 17.931 12.893 3.561 1.00 78.19 106 SER A C 1
ATOM 822 O O . SER A 1 106 ? 18.083 12.738 4.775 1.00 78.19 106 SER A O 1
ATOM 824 N N . ARG A 1 107 ? 17.132 13.858 3.079 1.00 81.88 107 ARG A N 1
ATOM 825 C CA . ARG A 1 107 ? 16.349 14.756 3.946 1.00 81.88 107 ARG A CA 1
ATOM 826 C C . ARG A 1 107 ? 15.308 14.006 4.780 1.00 81.88 107 ARG A C 1
ATOM 828 O O . ARG A 1 107 ? 15.163 14.311 5.962 1.00 81.88 107 ARG A O 1
ATOM 835 N N . ILE A 1 108 ? 14.615 13.025 4.200 1.00 81.38 108 ILE A N 1
ATOM 836 C CA . ILE A 1 108 ? 13.637 12.190 4.917 1.00 81.38 108 ILE A CA 1
ATOM 837 C C . ILE A 1 108 ? 14.333 11.365 6.005 1.00 81.38 108 ILE A C 1
ATOM 839 O O . ILE A 1 108 ? 13.906 11.407 7.156 1.00 81.38 108 ILE A O 1
ATOM 843 N N . ILE A 1 109 ? 15.436 10.685 5.681 1.00 83.00 109 ILE A N 1
ATOM 844 C CA . ILE A 1 109 ? 16.200 9.859 6.630 1.00 83.00 109 ILE A CA 1
ATOM 845 C C . ILE A 1 109 ? 16.758 10.716 7.770 1.00 83.00 109 ILE A C 1
ATOM 847 O O . ILE A 1 109 ? 16.657 10.343 8.938 1.00 83.00 109 ILE A O 1
ATOM 851 N N . LYS A 1 110 ? 17.295 11.900 7.464 1.00 88.12 110 LYS A N 1
ATOM 852 C CA . LYS A 1 110 ? 17.810 12.827 8.481 1.00 88.12 110 LYS A CA 1
ATOM 853 C C . LYS A 1 110 ? 16.720 13.294 9.450 1.00 88.12 110 LYS A C 1
ATOM 855 O O . LYS A 1 110 ? 16.993 13.494 10.633 1.00 88.12 110 LYS A O 1
ATOM 860 N N . ASN A 1 111 ? 15.489 13.438 8.964 1.00 87.75 111 ASN A N 1
ATOM 861 C CA . ASN A 1 111 ? 14.338 13.866 9.756 1.00 87.75 111 ASN A CA 1
ATOM 862 C C . ASN A 1 111 ? 13.485 12.692 10.271 1.00 87.75 111 ASN A C 1
ATOM 864 O O . ASN A 1 111 ? 12.466 12.924 10.927 1.00 87.75 111 ASN A O 1
ATOM 868 N N . LEU A 1 112 ? 13.918 11.448 10.051 1.00 86.94 112 LEU A N 1
ATOM 869 C CA . LEU A 1 112 ? 13.224 10.233 10.473 1.00 86.94 112 LEU A CA 1
ATOM 870 C C . LEU A 1 112 ? 12.849 10.223 11.965 1.00 86.94 112 LEU A C 1
ATOM 872 O O . LEU A 1 112 ? 11.724 9.828 12.259 1.00 86.94 112 LEU A O 1
ATOM 876 N N . PRO A 1 113 ? 13.685 10.701 12.915 1.00 89.12 113 PRO A N 1
ATOM 877 C CA . PRO A 1 113 ? 13.294 10.745 14.325 1.00 89.12 113 PRO A CA 1
ATOM 878 C C . PRO A 1 113 ? 12.043 11.597 14.568 1.00 89.12 113 PRO A C 1
ATOM 880 O O . PRO A 1 113 ? 11.171 11.207 15.340 1.00 89.12 113 PRO A O 1
ATOM 883 N N . TYR A 1 114 ? 11.910 12.730 13.872 1.00 87.19 114 TYR A N 1
ATOM 884 C CA . TYR A 1 114 ? 10.721 13.579 13.968 1.00 87.19 114 TYR A CA 1
ATOM 885 C C . TYR A 1 114 ? 9.494 12.892 13.362 1.00 87.19 114 TYR A C 1
ATOM 887 O O . TYR A 1 114 ? 8.425 12.917 13.966 1.00 87.19 114 TYR A O 1
ATOM 895 N N . ILE A 1 115 ? 9.651 12.233 12.209 1.00 85.88 115 ILE A N 1
ATOM 896 C CA . ILE A 1 115 ? 8.571 11.473 11.557 1.00 85.88 115 ILE A CA 1
ATOM 897 C C . ILE A 1 115 ? 8.110 10.319 12.458 1.00 85.88 115 ILE A C 1
ATOM 899 O O . ILE A 1 115 ? 6.911 10.112 12.627 1.00 85.88 115 ILE A O 1
ATOM 903 N N . ALA A 1 116 ? 9.045 9.617 13.101 1.00 86.12 116 ALA A N 1
ATOM 904 C CA . ALA A 1 116 ? 8.754 8.541 14.040 1.00 86.12 116 ALA A CA 1
ATOM 905 C C . ALA A 1 116 ? 7.992 9.042 15.276 1.00 86.12 116 ALA A C 1
ATOM 907 O O . ALA A 1 116 ? 7.026 8.406 15.692 1.00 86.12 116 ALA A O 1
ATOM 908 N N . ILE A 1 117 ? 8.366 10.203 15.831 1.00 89.62 117 ILE A N 1
ATOM 909 C CA . ILE A 1 117 ? 7.638 10.830 16.947 1.00 89.62 117 ILE A CA 1
ATOM 910 C C . ILE A 1 117 ? 6.213 11.198 16.522 1.00 89.62 117 ILE A C 1
ATOM 912 O O . ILE A 1 117 ? 5.267 10.905 17.248 1.00 89.62 117 ILE A O 1
ATOM 916 N N . VAL A 1 118 ? 6.036 11.800 15.343 1.00 86.38 118 VAL A N 1
ATOM 917 C CA . VAL A 1 118 ? 4.703 12.142 14.821 1.00 86.38 118 VAL A CA 1
ATOM 918 C C . VAL A 1 118 ? 3.862 10.882 14.603 1.00 86.38 118 VAL A C 1
ATOM 920 O O . VAL A 1 118 ? 2.715 10.841 15.039 1.00 86.38 118 VAL A O 1
ATOM 923 N N . GLY A 1 119 ? 4.431 9.827 14.015 1.00 82.00 119 GLY A N 1
ATOM 924 C CA . GLY A 1 119 ? 3.761 8.533 13.862 1.00 82.00 119 GLY A CA 1
ATOM 925 C C . GLY A 1 119 ? 3.364 7.910 15.203 1.00 82.00 119 GLY A C 1
ATOM 926 O O . GLY A 1 119 ? 2.240 7.433 15.350 1.00 82.00 119 GLY A O 1
ATOM 927 N N . ALA A 1 120 ? 4.237 7.985 16.211 1.00 84.19 120 ALA A N 1
ATOM 928 C CA . ALA A 1 120 ? 3.948 7.517 17.565 1.00 84.19 120 ALA A CA 1
ATOM 929 C C . ALA A 1 120 ? 2.828 8.328 18.238 1.00 84.19 120 ALA A C 1
ATOM 931 O O . ALA A 1 120 ? 1.956 7.748 18.883 1.00 84.19 120 ALA A O 1
ATOM 932 N N . LEU A 1 121 ? 2.804 9.652 18.054 1.00 84.38 121 LEU A N 1
ATOM 933 C CA . LEU A 1 121 ? 1.722 10.510 18.543 1.00 84.38 121 LEU A CA 1
ATOM 934 C C . LEU A 1 121 ? 0.392 10.183 17.853 1.00 84.38 121 LEU A C 1
ATOM 936 O O . LEU A 1 121 ? -0.621 10.051 18.534 1.00 84.38 121 LEU A O 1
ATOM 940 N N . ILE A 1 122 ? 0.384 9.985 16.530 1.00 80.56 122 ILE A N 1
ATOM 941 C CA . ILE A 1 122 ? -0.820 9.583 15.784 1.00 80.56 122 ILE A CA 1
ATOM 942 C C . ILE A 1 122 ? -1.327 8.225 16.284 1.00 80.56 122 ILE A C 1
ATOM 944 O O . ILE A 1 122 ? -2.519 8.082 16.553 1.00 80.56 122 ILE A O 1
ATOM 948 N N . ALA A 1 123 ? -0.433 7.254 16.486 1.00 78.94 123 ALA A N 1
ATOM 949 C CA . ALA A 1 123 ? -0.786 5.946 17.034 1.00 78.94 123 ALA A CA 1
ATOM 950 C C . ALA A 1 123 ? -1.358 6.045 18.461 1.00 78.94 123 ALA A C 1
ATOM 952 O O . ALA A 1 123 ? -2.329 5.361 18.785 1.00 78.94 123 ALA A O 1
ATOM 953 N N . ALA A 1 124 ? -0.806 6.925 19.303 1.00 81.38 124 ALA A N 1
ATOM 954 C CA . ALA A 1 124 ? -1.311 7.172 20.652 1.00 81.38 124 ALA A CA 1
ATOM 955 C C . ALA A 1 124 ? -2.709 7.814 20.641 1.00 81.38 124 ALA A C 1
ATOM 957 O O . ALA A 1 124 ? -3.594 7.385 21.375 1.00 81.38 124 ALA A O 1
ATOM 958 N N . VAL A 1 125 ? -2.955 8.801 19.779 1.00 80.75 125 VAL A N 1
ATOM 959 C CA . VAL A 1 125 ? -4.278 9.444 19.676 1.00 80.75 125 VAL A CA 1
ATOM 960 C C . VAL A 1 125 ? -5.318 8.489 19.069 1.00 80.75 125 VAL A C 1
ATOM 962 O O . VAL A 1 125 ? -6.473 8.473 19.506 1.00 80.75 125 VAL A O 1
ATOM 965 N N . ALA A 1 126 ? -4.915 7.652 18.109 1.00 72.06 126 ALA A N 1
ATOM 966 C CA . ALA A 1 126 ? -5.766 6.608 17.541 1.00 72.06 126 ALA A CA 1
ATOM 967 C C . ALA A 1 126 ? -6.128 5.531 18.580 1.00 72.06 126 ALA A C 1
ATOM 969 O O . ALA A 1 126 ? -7.283 5.107 18.649 1.00 72.06 126 ALA A O 1
ATOM 970 N N . SER A 1 127 ? -5.189 5.137 19.452 1.00 72.06 127 SER A N 1
ATOM 971 C CA . SER A 1 127 ? -5.468 4.183 20.538 1.00 72.06 127 SER A CA 1
ATOM 972 C C . SER A 1 127 ? -6.407 4.759 21.606 1.00 72.06 127 SER A C 1
ATOM 974 O O . SER A 1 127 ? -7.212 4.025 22.180 1.00 72.06 127 SER A O 1
ATOM 976 N N . MET A 1 128 ? -6.395 6.082 21.804 1.00 76.81 128 MET A N 1
ATOM 977 C CA . MET A 1 128 ? -7.340 6.804 22.667 1.00 76.81 128 MET A CA 1
ATOM 978 C C . MET A 1 128 ? -8.750 6.960 22.064 1.00 76.81 128 MET A C 1
ATOM 980 O O . MET A 1 128 ? -9.621 7.531 22.718 1.00 76.81 128 MET A O 1
ATOM 984 N N . LYS A 1 129 ? -9.007 6.445 20.849 1.00 71.38 129 LYS A N 1
ATOM 985 C CA . LYS A 1 129 ? -10.301 6.512 20.131 1.00 71.38 129 LYS A CA 1
ATOM 986 C C . LYS A 1 129 ? -10.769 7.928 19.769 1.00 71.38 129 LYS A C 1
ATOM 988 O O . LYS A 1 129 ? -11.938 8.130 19.452 1.00 71.38 129 LYS A O 1
ATOM 993 N N . ILE A 1 130 ? -9.868 8.909 19.813 1.00 67.25 130 ILE A N 1
ATOM 994 C CA . ILE A 1 130 ? -10.164 10.313 19.478 1.00 67.25 130 ILE A CA 1
ATOM 995 C C . ILE A 1 130 ? -10.045 10.544 17.965 1.00 67.25 130 ILE A C 1
ATOM 997 O O . ILE A 1 130 ? -10.683 11.438 17.415 1.00 67.25 130 ILE A O 1
ATOM 1001 N N . PHE A 1 131 ? -9.245 9.719 17.287 1.00 69.00 131 PHE A N 1
ATOM 1002 C CA . PHE A 1 131 ? -8.938 9.849 15.871 1.00 69.00 131 PHE A CA 1
ATOM 1003 C C . PHE A 1 131 ? -9.128 8.509 15.165 1.00 69.00 131 PHE A C 1
ATOM 1005 O O . PHE A 1 131 ? -8.654 7.479 15.641 1.00 69.00 131 PHE A O 1
ATOM 1012 N N . ALA A 1 132 ? -9.818 8.518 14.027 1.00 62.66 132 ALA A N 1
ATOM 1013 C CA . ALA A 1 132 ? -10.190 7.305 13.307 1.00 62.66 132 ALA A CA 1
ATOM 1014 C C . ALA A 1 132 ? -9.071 6.753 12.394 1.00 62.66 132 ALA A C 1
ATOM 1016 O O . ALA A 1 132 ? -9.334 5.963 11.502 1.00 62.66 132 ALA A O 1
ATOM 1017 N N . GLY A 1 133 ? -7.809 7.117 12.630 1.00 71.00 133 GLY A N 1
ATOM 1018 C CA . GLY A 1 133 ? -6.683 6.641 11.820 1.00 71.00 133 GLY A CA 1
ATOM 1019 C C . GLY A 1 133 ? -6.579 7.357 10.467 1.00 71.00 133 GLY A C 1
ATOM 1020 O O . GLY A 1 133 ? -6.766 8.569 10.402 1.00 71.00 133 GLY A O 1
ATOM 1021 N N . SER A 1 134 ? -6.228 6.633 9.402 1.00 73.25 134 SER A N 1
ATOM 1022 C CA . SER A 1 134 ? -6.106 7.172 8.035 1.00 73.25 134 SER A CA 1
ATOM 1023 C C . SER A 1 134 ? -7.362 6.923 7.194 1.00 73.25 134 SER A C 1
ATOM 1025 O O . SER A 1 134 ? -8.274 6.216 7.620 1.00 73.25 134 SER A O 1
ATOM 1027 N N . GLU A 1 135 ? -7.390 7.447 5.968 1.00 71.50 135 GLU A N 1
ATOM 1028 C CA . GLU A 1 135 ? -8.436 7.211 4.967 1.00 71.50 135 GLU A CA 1
ATOM 1029 C C . GLU A 1 135 ? -8.767 5.725 4.722 1.00 71.50 135 GLU A C 1
ATOM 1031 O O . GLU A 1 135 ? -9.883 5.407 4.319 1.00 71.50 135 GLU A O 1
ATOM 1036 N N . VAL A 1 136 ? -7.841 4.807 5.016 1.00 71.31 136 VAL A N 1
ATOM 1037 C CA . VAL A 1 136 ? -8.054 3.355 4.889 1.00 71.31 136 VAL A CA 1
ATOM 1038 C C . VAL A 1 136 ? -8.659 2.734 6.153 1.00 71.31 136 VAL A C 1
ATOM 1040 O O . VAL A 1 136 ? -9.476 1.815 6.078 1.00 71.31 136 VAL A O 1
ATOM 1043 N N . SER A 1 137 ? -8.279 3.216 7.334 1.00 75.56 137 SER A N 1
ATOM 1044 C CA . SER A 1 137 ? -8.720 2.642 8.610 1.00 75.56 137 SER A CA 1
ATOM 1045 C C . SER A 1 137 ? -9.965 3.312 9.188 1.00 75.56 137 SER A C 1
ATOM 1047 O O . SER A 1 137 ? -10.658 2.672 9.979 1.00 75.56 137 SER A O 1
ATOM 1049 N N . ILE A 1 138 ? -10.317 4.521 8.743 1.00 73.44 138 ILE A N 1
ATOM 1050 C CA . ILE A 1 138 ? -11.426 5.331 9.271 1.00 73.44 138 ILE A CA 1
ATOM 1051 C C . ILE A 1 138 ? -12.771 4.611 9.274 1.00 73.44 138 ILE A C 1
ATOM 1053 O O . ILE A 1 138 ? -13.398 4.520 10.326 1.00 73.44 138 ILE A O 1
ATOM 1057 N N . PHE A 1 139 ? -13.176 3.997 8.163 1.00 74.50 139 PHE A N 1
ATOM 1058 C CA . PHE A 1 139 ? -14.461 3.286 8.081 1.00 74.50 139 PHE A CA 1
ATOM 1059 C C . PHE A 1 139 ? -14.451 1.958 8.831 1.00 74.50 139 PHE A C 1
ATOM 1061 O O . PHE A 1 139 ? -15.473 1.513 9.352 1.00 74.50 139 PHE A O 1
ATOM 1068 N N . THR A 1 140 ? -13.286 1.313 8.902 1.00 75.31 140 THR A N 1
ATOM 1069 C CA . THR A 1 140 ? -13.137 0.050 9.632 1.00 75.31 140 THR A CA 1
ATOM 1070 C C . THR A 1 140 ? -13.183 0.302 11.144 1.00 75.31 140 THR A C 1
ATOM 1072 O O . THR A 1 140 ? -13.859 -0.427 11.870 1.00 75.31 140 THR A O 1
ATOM 1075 N N . LEU A 1 141 ? -12.539 1.374 11.620 1.00 75.31 141 LEU A N 1
ATOM 1076 C CA . LEU A 1 141 ? -12.561 1.821 13.017 1.00 75.31 141 LEU A CA 1
ATOM 1077 C C . LEU A 1 141 ? -13.918 2.413 13.414 1.00 75.31 141 LEU A C 1
ATOM 1079 O O . LEU A 1 141 ? -14.389 2.146 14.515 1.00 75.31 141 LEU A O 1
ATOM 1083 N N . GLU A 1 142 ? -14.584 3.157 12.528 1.00 75.12 142 GLU A N 1
ATOM 1084 C CA . GLU A 1 142 ? -15.955 3.629 12.750 1.00 75.12 142 GLU A CA 1
ATOM 1085 C C . GLU A 1 142 ? -16.901 2.445 12.991 1.00 75.12 142 GLU A C 1
ATOM 1087 O O . GLU A 1 142 ? -17.613 2.411 13.999 1.00 75.12 142 GLU A O 1
ATOM 1092 N N . LYS A 1 143 ? -16.850 1.420 12.128 1.00 71.75 143 LYS A N 1
ATOM 1093 C CA . LYS A 1 143 ? -17.614 0.180 12.318 1.00 71.75 143 LYS A CA 1
ATOM 1094 C C . LYS A 1 143 ? -17.229 -0.525 13.616 1.00 71.75 143 LYS A C 1
ATOM 1096 O O . LYS A 1 143 ? -18.116 -0.976 14.330 1.00 71.75 143 LYS A O 1
ATOM 1101 N N . ALA A 1 144 ? -15.942 -0.568 13.969 1.00 72.44 144 ALA A N 1
ATOM 1102 C CA . ALA A 1 144 ? -15.471 -1.185 15.211 1.00 72.44 144 ALA A CA 1
ATOM 1103 C C . ALA A 1 144 ? -16.008 -0.504 16.483 1.00 72.44 144 ALA A C 1
ATOM 1105 O O . ALA A 1 144 ? -16.153 -1.171 17.511 1.00 72.44 144 ALA A O 1
ATOM 1106 N N . TYR A 1 145 ? -16.295 0.800 16.425 1.00 72.69 145 TYR A N 1
ATOM 1107 C CA . TYR A 1 145 ? -16.779 1.605 17.554 1.00 72.69 145 TYR A CA 1
ATOM 1108 C C . TYR A 1 145 ? -18.269 1.973 17.476 1.00 72.69 145 TYR A C 1
ATOM 1110 O O . TYR A 1 145 ? -18.771 2.687 18.347 1.00 72.69 145 TYR A O 1
ATOM 1118 N N . SER A 1 146 ? -18.989 1.475 16.470 1.00 73.44 146 SER A N 1
ATOM 1119 C CA . SER A 1 146 ? -20.423 1.706 16.294 1.00 73.44 146 SER A CA 1
ATOM 1120 C C . SER A 1 146 ? -21.260 1.012 17.379 1.00 73.44 146 SER A C 1
ATOM 1122 O O . SER A 1 146 ? -20.939 -0.086 17.842 1.00 73.44 146 SER A O 1
ATOM 1124 N N . ALA A 1 147 ? -22.361 1.651 17.789 1.00 51.41 147 ALA A N 1
ATOM 1125 C CA . ALA A 1 147 ? -23.251 1.124 18.824 1.00 51.41 147 ALA A CA 1
ATOM 1126 C C . ALA A 1 147 ? -23.967 -0.145 18.316 1.00 51.41 147 ALA A C 1
ATOM 1128 O O . ALA A 1 147 ? -24.827 -0.061 17.445 1.00 51.41 147 ALA A O 1
ATOM 1129 N N . GLY A 1 148 ? -23.600 -1.317 18.849 1.00 60.88 148 GLY A N 1
ATOM 1130 C CA . GLY A 1 148 ? -24.206 -2.611 18.489 1.00 60.88 148 GLY A CA 1
ATOM 1131 C C . GLY A 1 148 ? -23.221 -3.747 18.190 1.00 60.88 148 GLY A C 1
ATOM 1132 O O . GLY A 1 148 ? -23.656 -4.876 17.982 1.00 60.88 148 GLY A O 1
ATOM 1133 N N . VAL A 1 149 ? -21.912 -3.480 18.184 1.00 68.12 149 VAL A N 1
ATOM 1134 C CA . VAL A 1 149 ? -20.876 -4.486 17.892 1.00 68.12 149 VAL A CA 1
ATOM 1135 C C . VAL A 1 149 ? -20.431 -5.203 19.170 1.00 68.12 149 VAL A C 1
ATOM 1137 O O . VAL A 1 149 ? -20.190 -4.567 20.198 1.00 68.12 149 VAL A O 1
ATOM 1140 N N . THR A 1 150 ? -20.320 -6.535 19.125 1.00 75.19 150 THR A N 1
ATOM 1141 C CA . THR A 1 150 ? -19.824 -7.318 20.267 1.00 75.19 150 THR A CA 1
ATOM 1142 C C . THR A 1 150 ? -18.328 -7.050 20.511 1.00 75.19 150 THR A C 1
ATOM 1144 O O . THR A 1 150 ? -17.601 -6.722 19.568 1.00 75.19 150 THR A O 1
ATOM 1147 N N . PRO A 1 151 ? -17.817 -7.202 21.751 1.00 72.00 151 PRO A N 1
ATOM 1148 C CA . PRO A 1 151 ? -16.410 -6.921 22.065 1.00 72.00 151 PRO A CA 1
ATOM 1149 C C . PRO A 1 151 ? -15.414 -7.696 21.188 1.00 72.00 151 PRO A C 1
ATOM 1151 O O . PRO A 1 151 ? -14.373 -7.164 20.808 1.00 72.00 151 PRO A O 1
ATOM 1154 N N . GLU A 1 152 ? -15.757 -8.929 20.810 1.00 72.44 152 GLU A N 1
ATOM 1155 C CA . GLU A 1 152 ? -1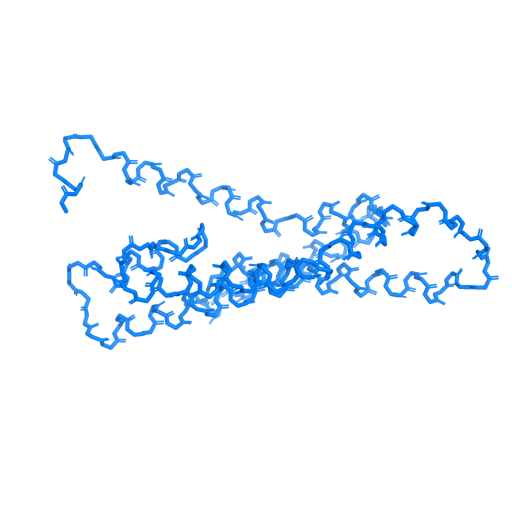4.931 -9.774 19.942 1.00 72.44 152 GLU A CA 1
ATOM 1156 C C . GLU A 1 152 ? -14.888 -9.262 18.497 1.00 72.44 152 GLU A C 1
ATOM 1158 O O . GLU A 1 152 ? -13.816 -9.179 17.898 1.00 72.44 152 GLU A O 1
ATOM 1163 N N . GLN A 1 153 ? -16.031 -8.841 17.945 1.00 73.69 153 GLN A N 1
ATOM 1164 C CA . GLN A 1 153 ? -16.103 -8.273 16.597 1.00 73.69 153 GLN A CA 1
ATOM 1165 C C . GLN A 1 153 ? -15.347 -6.944 16.507 1.00 73.69 153 GLN A C 1
ATOM 1167 O O . GLN A 1 153 ? -14.617 -6.721 15.541 1.00 73.69 153 GLN A O 1
ATOM 1172 N N . SER A 1 154 ? -15.440 -6.105 17.543 1.00 73.94 154 SER A N 1
ATOM 1173 C CA . SER A 1 154 ? -14.675 -4.857 17.633 1.00 73.94 154 SER A CA 1
ATOM 1174 C C . SER A 1 154 ? -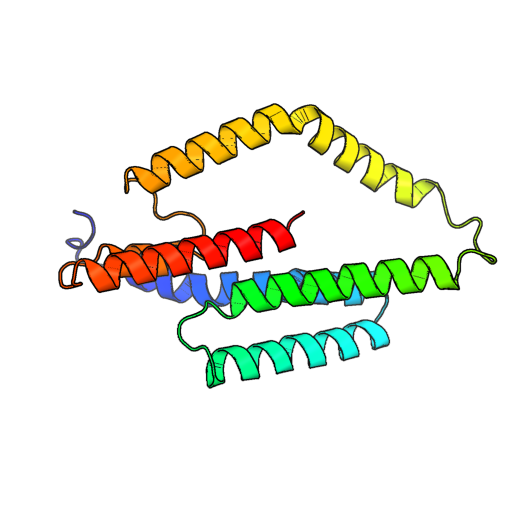13.166 -5.121 17.555 1.00 73.94 154 SER A C 1
ATOM 1176 O O . SER A 1 154 ? -12.469 -4.491 16.761 1.00 73.94 154 SER A O 1
ATOM 1178 N N . GLN A 1 155 ? -12.665 -6.131 18.276 1.00 74.62 155 GLN A N 1
ATOM 1179 C CA . GLN A 1 155 ? -11.245 -6.489 18.249 1.00 74.62 155 GLN A CA 1
ATOM 1180 C C . GLN A 1 155 ? -10.790 -6.999 16.872 1.00 74.62 155 GLN A C 1
ATOM 1182 O O . GLN A 1 155 ? -9.691 -6.668 16.423 1.00 74.62 155 GLN A O 1
ATOM 1187 N N . THR A 1 156 ? -11.632 -7.767 16.170 1.00 80.44 156 THR A N 1
ATOM 1188 C CA . THR A 1 156 ? -11.305 -8.235 14.811 1.00 80.44 156 THR A CA 1
ATOM 1189 C C . THR A 1 156 ? -11.201 -7.088 13.805 1.00 80.44 156 THR A C 1
ATOM 1191 O O . THR A 1 156 ? -10.260 -7.061 13.013 1.00 80.44 156 THR A O 1
ATOM 1194 N N . LEU A 1 157 ? -12.100 -6.103 13.887 1.00 79.19 157 LEU A N 1
ATOM 1195 C CA . LEU A 1 157 ? -12.103 -4.922 13.020 1.00 79.19 157 LEU A CA 1
ATOM 1196 C C . LEU A 1 157 ? -10.905 -4.005 13.312 1.00 79.19 157 LEU A C 1
ATOM 1198 O O . LEU A 1 157 ? -10.283 -3.490 12.387 1.00 79.19 157 LEU A O 1
ATOM 1202 N N . ILE A 1 158 ? -10.515 -3.859 14.583 1.00 81.31 158 ILE A N 1
ATOM 1203 C CA . ILE A 1 158 ? -9.300 -3.122 14.968 1.00 81.31 158 ILE A CA 1
ATOM 1204 C C . ILE A 1 158 ? -8.050 -3.794 14.386 1.00 81.31 158 ILE A C 1
ATOM 1206 O O . ILE A 1 158 ? -7.191 -3.113 13.828 1.00 81.31 158 ILE A O 1
ATOM 1210 N N . ASN A 1 159 ? -7.955 -5.125 14.453 1.00 81.00 159 ASN A N 1
ATOM 1211 C CA . ASN A 1 159 ? -6.823 -5.860 13.880 1.00 81.00 159 ASN A CA 1
ATOM 1212 C C . ASN A 1 159 ? -6.773 -5.745 12.346 1.00 81.00 159 ASN A C 1
ATOM 1214 O O . ASN A 1 159 ? -5.688 -5.643 11.775 1.00 81.00 159 ASN A O 1
ATOM 1218 N N . GLN A 1 160 ? -7.927 -5.722 11.676 1.00 80.44 160 GLN A N 1
ATOM 1219 C CA . GLN A 1 160 ? -8.011 -5.497 10.228 1.00 80.44 160 GLN A CA 1
ATOM 1220 C C . GLN A 1 160 ? -7.562 -4.088 9.847 1.00 80.44 160 GLN A C 1
ATOM 1222 O O . GLN A 1 160 ? -6.766 -3.934 8.924 1.00 80.44 160 GLN A O 1
ATOM 1227 N N . ALA A 1 161 ? -8.019 -3.073 10.583 1.00 82.88 161 ALA A N 1
ATOM 1228 C CA . ALA A 1 161 ? -7.573 -1.698 10.398 1.00 82.88 161 ALA A CA 1
ATOM 1229 C C . ALA A 1 161 ? -6.053 -1.575 10.597 1.00 82.88 161 ALA A C 1
ATOM 1231 O O . ALA A 1 161 ? -5.374 -0.973 9.770 1.00 82.88 161 ALA A O 1
ATOM 1232 N N . ALA A 1 162 ? -5.503 -2.209 11.637 1.00 82.50 162 ALA A N 1
ATOM 1233 C CA . ALA A 1 162 ? -4.067 -2.214 11.904 1.00 82.50 162 ALA A CA 1
ATOM 1234 C C . ALA A 1 162 ? -3.262 -2.893 10.785 1.00 82.50 162 ALA A C 1
ATOM 1236 O O . ALA A 1 162 ? -2.250 -2.354 10.341 1.00 82.50 162 ALA A O 1
ATOM 1237 N N . LEU A 1 163 ? -3.719 -4.048 10.292 1.00 82.44 163 LEU A N 1
ATOM 1238 C CA . LEU A 1 163 ? -3.072 -4.744 9.179 1.00 82.44 163 LEU A CA 1
ATOM 1239 C C . LEU A 1 163 ? -3.149 -3.921 7.890 1.00 82.44 163 LEU A C 1
ATOM 1241 O O . LEU A 1 163 ? -2.163 -3.821 7.167 1.00 82.44 163 LEU A O 1
ATOM 1245 N N . ALA A 1 164 ? -4.289 -3.290 7.620 1.00 82.31 164 ALA A N 1
ATOM 1246 C CA . ALA A 1 164 ? -4.477 -2.439 6.454 1.00 82.31 164 ALA A CA 1
ATOM 1247 C C . ALA A 1 164 ? -3.540 -1.220 6.472 1.00 82.31 164 ALA A C 1
ATOM 1249 O O . ALA A 1 164 ? -2.925 -0.920 5.448 1.00 82.31 164 ALA A O 1
ATOM 1250 N N . GLU A 1 165 ? -3.375 -0.565 7.626 1.00 81.31 165 GLU A N 1
ATOM 1251 C CA . GLU A 1 165 ? -2.405 0.522 7.811 1.00 81.31 165 GLU A CA 1
ATOM 1252 C C . GLU A 1 165 ? -0.963 0.050 7.697 1.00 81.31 165 GLU A C 1
ATOM 1254 O O . GLU A 1 165 ? -0.139 0.746 7.115 1.00 81.31 165 GLU A O 1
ATOM 1259 N N . PHE A 1 166 ? -0.649 -1.130 8.228 1.00 82.19 166 PHE A N 1
ATOM 1260 C CA . PHE A 1 166 ? 0.691 -1.693 8.132 1.00 82.19 166 PHE A CA 1
ATOM 1261 C C . PHE A 1 166 ? 1.073 -1.979 6.675 1.00 82.19 166 PHE A C 1
ATOM 1263 O O . PHE A 1 166 ? 2.118 -1.531 6.209 1.00 82.19 166 PHE A O 1
ATOM 1270 N N . MET A 1 167 ? 0.195 -2.656 5.932 1.00 79.44 167 MET A N 1
ATOM 1271 C CA . MET A 1 167 ? 0.401 -2.956 4.511 1.00 79.44 167 MET A CA 1
ATOM 1272 C C . MET A 1 167 ? 0.475 -1.680 3.668 1.00 79.44 167 MET A C 1
ATOM 1274 O O . MET A 1 167 ? 1.317 -1.577 2.779 1.00 79.44 167 MET A O 1
ATOM 1278 N N . ARG A 1 168 ? -0.360 -0.685 3.989 1.00 78.00 168 ARG A N 1
ATOM 1279 C CA . ARG A 1 168 ? -0.312 0.646 3.379 1.00 78.00 168 ARG A CA 1
ATOM 1280 C C . ARG A 1 168 ? 1.024 1.327 3.668 1.00 78.00 168 ARG A C 1
ATOM 1282 O O . ARG A 1 168 ? 1.676 1.778 2.739 1.00 78.00 168 ARG A O 1
ATOM 1289 N N . GLY A 1 169 ? 1.458 1.352 4.926 1.00 74.81 169 GLY A N 1
ATOM 1290 C CA . GLY A 1 169 ? 2.729 1.936 5.352 1.00 74.81 169 GLY A CA 1
ATOM 1291 C C . GLY A 1 169 ? 3.923 1.330 4.619 1.00 74.81 169 GLY A C 1
ATOM 1292 O O . GLY A 1 169 ? 4.761 2.076 4.129 1.00 74.81 169 GLY A O 1
ATOM 1293 N N . LEU A 1 170 ? 3.954 0.005 4.450 1.00 77.44 170 LEU A N 1
ATOM 1294 C CA . LEU A 1 170 ? 4.979 -0.674 3.648 1.00 77.44 170 LEU A CA 1
ATOM 1295 C C . LEU A 1 170 ? 4.960 -0.276 2.167 1.00 77.44 170 LEU A C 1
ATOM 1297 O O . LEU A 1 170 ? 5.993 -0.345 1.517 1.00 77.44 170 LEU A O 1
ATOM 1301 N N . GLY A 1 171 ? 3.809 0.128 1.632 1.00 63.66 171 GLY A N 1
ATOM 1302 C CA . GLY A 1 171 ? 3.697 0.625 0.264 1.00 63.66 171 GLY A CA 1
ATOM 1303 C C . GLY A 1 171 ? 4.096 2.094 0.072 1.00 63.66 171 GLY A C 1
ATOM 1304 O O . GLY A 1 171 ? 4.177 2.548 -1.061 1.00 63.66 171 GLY A O 1
ATOM 1305 N N . PHE A 1 172 ? 4.338 2.862 1.135 1.00 63.50 172 PHE A N 1
ATOM 1306 C CA . PHE A 1 172 ? 4.787 4.262 1.023 1.00 63.50 172 PHE A CA 1
ATOM 1307 C C . PHE A 1 172 ? 6.238 4.483 1.453 1.00 63.50 172 PHE A C 1
ATOM 1309 O O . PHE A 1 172 ? 6.702 5.624 1.427 1.00 63.50 172 PHE A O 1
ATOM 1316 N N . VAL A 1 173 ? 6.934 3.412 1.842 1.00 54.62 173 VAL A N 1
ATOM 1317 C CA . VAL A 1 173 ? 8.382 3.388 2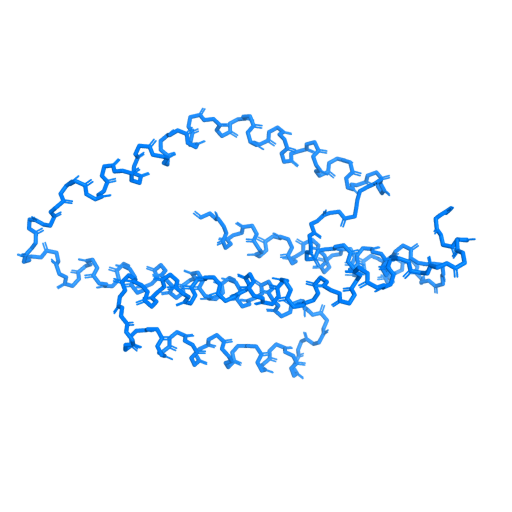.098 1.00 54.62 173 VAL A CA 1
ATOM 1318 C C . VAL A 1 173 ? 9.106 3.000 0.818 1.00 54.62 173 VAL A C 1
ATOM 1320 O O . VAL A 1 173 ? 10.112 3.674 0.511 1.00 54.62 173 VAL A O 1
#

Radius of gyration: 19.62 Å; Cα contacts (8 Å, |Δi|>4): 126; chains: 1; bounding box: 57×32×44 Å

InterPro domains:
  IPR019733 Uncharacterised protein family YhfT [PF10797] (1-173)